Protein AF-A0A956KRI1-F1 (afdb_monomer_lite)

Sequence (111 aa):
AYEVDIERFPEASYGHALEHFLEFGPAERALELATANHALRPGVPAKISLAQARLGSNDVAGAKAVIDEALATAWRSADLFSVAADVYERSGDAAKAGELRQQAKAIDASL

Structure (mmCIF, N/CA/C/O backbone):
data_AF-A0A956KRI1-F1
#
_entry.id   AF-A0A956KRI1-F1
#
loop_
_atom_site.group_PDB
_atom_site.id
_atom_site.type_symbol
_atom_site.label_atom_id
_atom_site.label_alt_id
_atom_site.label_comp_id
_atom_site.label_asym_id
_atom_site.label_entity_id
_atom_site.label_seq_id
_atom_site.pdbx_PDB_ins_code
_atom_site.Cartn_x
_atom_site.Cartn_y
_atom_site.Cartn_z
_atom_site.occupancy
_atom_site.B_iso_or_equiv
_atom_site.auth_seq_id
_atom_site.auth_comp_id
_atom_site.auth_asym_id
_atom_site.auth_atom_id
_atom_site.pdbx_PDB_model_num
ATOM 1 N N . ALA A 1 1 ? 20.586 9.951 -13.751 1.00 53.59 1 ALA A N 1
ATOM 2 C CA . ALA A 1 1 ? 21.517 9.408 -12.738 1.00 53.59 1 ALA A CA 1
ATOM 3 C C . ALA A 1 1 ? 20.869 8.319 -11.875 1.00 53.59 1 ALA A C 1
ATOM 5 O O . ALA A 1 1 ? 21.558 7.364 -11.574 1.00 53.59 1 ALA A O 1
ATOM 6 N N . TYR A 1 2 ? 19.563 8.372 -11.572 1.00 45.75 2 TYR A N 1
ATOM 7 C CA . TYR A 1 2 ? 18.870 7.330 -10.788 1.00 45.75 2 TYR A CA 1
ATOM 8 C C . TYR A 1 2 ? 18.812 5.938 -11.439 1.00 45.75 2 TYR A C 1
ATOM 10 O O . TYR A 1 2 ? 18.979 4.937 -10.754 1.00 45.75 2 TYR A O 1
ATOM 18 N N . GLU A 1 3 ? 18.626 5.856 -12.759 1.00 50.72 3 GLU A N 1
ATOM 19 C CA . GLU A 1 3 ? 18.579 4.566 -13.473 1.00 50.72 3 GLU A CA 1
ATOM 20 C C . GLU A 1 3 ? 19.899 3.787 -13.373 1.00 50.72 3 GLU A C 1
ATOM 22 O O . GLU A 1 3 ? 19.889 2.566 -13.265 1.00 50.72 3 GLU A O 1
ATOM 27 N N . VAL A 1 4 ? 21.029 4.499 -13.309 1.00 48.62 4 VAL A N 1
ATOM 28 C CA . VAL A 1 4 ? 22.376 3.912 -13.216 1.00 48.62 4 VAL A CA 1
ATOM 29 C C . VAL A 1 4 ? 22.636 3.287 -11.835 1.00 48.62 4 VAL A C 1
ATOM 31 O O . VAL A 1 4 ? 23.423 2.348 -11.720 1.00 48.62 4 VAL A O 1
ATOM 34 N N . ASP A 1 5 ? 21.952 3.760 -10.789 1.00 46.69 5 ASP A N 1
ATOM 35 C CA . ASP A 1 5 ? 22.110 3.254 -9.418 1.00 46.69 5 ASP A CA 1
ATOM 36 C C . ASP A 1 5 ? 21.205 2.046 -9.111 1.00 46.69 5 ASP A C 1
ATOM 38 O O . ASP A 1 5 ? 21.521 1.244 -8.226 1.00 46.69 5 ASP A O 1
ATOM 42 N N . ILE A 1 6 ? 20.116 1.859 -9.869 1.00 52.41 6 ILE A N 1
ATOM 43 C CA . ILE A 1 6 ? 19.248 0.668 -9.793 1.00 52.41 6 ILE A CA 1
ATOM 44 C C . ILE A 1 6 ? 20.000 -0.582 -10.277 1.00 52.41 6 ILE A C 1
ATOM 46 O O . ILE A 1 6 ? 19.849 -1.656 -9.694 1.00 52.41 6 ILE A O 1
ATOM 50 N N . GLU A 1 7 ? 20.850 -0.441 -11.299 1.00 50.47 7 GLU A N 1
ATOM 51 C CA . GLU A 1 7 ? 21.636 -1.546 -11.867 1.00 50.47 7 GLU A CA 1
ATOM 52 C C . GLU A 1 7 ? 22.830 -1.962 -10.994 1.00 50.47 7 GLU A C 1
ATOM 54 O O . GLU A 1 7 ? 23.308 -3.091 -11.101 1.00 50.47 7 GLU A O 1
ATOM 59 N N . ARG A 1 8 ? 23.329 -1.070 -10.126 1.00 45.03 8 ARG A N 1
ATOM 60 C CA . ARG A 1 8 ? 24.537 -1.317 -9.321 1.00 45.03 8 ARG A CA 1
ATOM 61 C C . ARG A 1 8 ? 24.269 -1.856 -7.915 1.00 45.03 8 ARG A C 1
ATOM 63 O O . ARG A 1 8 ? 25.107 -2.608 -7.425 1.00 45.03 8 ARG A O 1
ATOM 70 N N . PHE A 1 9 ? 23.142 -1.507 -7.281 1.00 49.34 9 PHE A N 1
ATOM 71 C CA . PHE A 1 9 ? 22.807 -1.923 -5.904 1.00 49.34 9 PHE A CA 1
ATOM 72 C C . PHE A 1 9 ? 21.288 -2.123 -5.702 1.00 49.34 9 PHE A C 1
ATOM 74 O O . PHE A 1 9 ? 20.632 -1.337 -5.007 1.00 49.34 9 PHE A O 1
ATOM 81 N N . PRO A 1 10 ? 20.699 -3.169 -6.307 1.00 52.62 10 PRO A N 1
ATOM 82 C CA . PRO A 1 10 ? 19.248 -3.354 -6.376 1.00 52.62 10 PRO A CA 1
ATOM 83 C C . PRO A 1 10 ? 18.568 -3.504 -4.997 1.00 52.62 10 PRO A C 1
ATOM 85 O O . PRO A 1 10 ? 17.387 -3.234 -4.818 1.00 52.62 10 PRO A O 1
ATOM 88 N N . GLU A 1 11 ? 19.291 -3.888 -3.957 1.00 43.22 11 GLU A N 1
ATOM 89 C CA . GLU A 1 11 ? 18.709 -4.128 -2.640 1.00 43.22 11 GLU A CA 1
ATOM 90 C C . GLU A 1 11 ? 18.390 -2.859 -1.839 1.00 43.22 11 GLU A C 1
ATOM 92 O O . GLU A 1 11 ? 17.483 -2.892 -1.005 1.00 43.22 11 GLU A O 1
ATOM 97 N N . ALA A 1 12 ? 19.145 -1.778 -2.057 1.00 45.03 12 ALA A N 1
ATOM 98 C CA . ALA A 1 12 ? 19.007 -0.501 -1.348 1.00 45.03 12 ALA A CA 1
ATOM 99 C C . ALA A 1 12 ? 18.420 0.595 -2.252 1.00 45.03 12 ALA A C 1
ATOM 101 O O . ALA A 1 12 ? 17.633 1.423 -1.791 1.00 45.03 12 ALA A O 1
ATOM 102 N N . SER A 1 13 ? 18.734 0.560 -3.552 1.00 52.72 13 SER A N 1
ATOM 103 C CA . SER A 1 13 ? 18.257 1.551 -4.519 1.00 52.72 13 SER A CA 1
ATOM 104 C C . SER A 1 13 ? 16.758 1.434 -4.788 1.00 52.72 13 SER A C 1
ATOM 106 O O . SER A 1 13 ? 16.103 2.455 -4.973 1.00 52.72 13 SER A O 1
ATOM 108 N N . TYR A 1 14 ? 16.185 0.223 -4.766 1.00 56.81 14 TYR A N 1
ATOM 109 C CA . TYR A 1 14 ? 14.750 0.062 -5.020 1.00 56.81 14 TYR A CA 1
ATOM 110 C C . TYR A 1 14 ? 13.896 0.633 -3.890 1.00 56.81 14 TYR A C 1
ATOM 112 O O . TYR A 1 14 ? 12.859 1.194 -4.196 1.00 56.81 14 TYR A O 1
ATOM 120 N N . GLY A 1 15 ? 14.319 0.560 -2.622 1.00 55.81 15 GLY A N 1
ATOM 121 C CA . GLY A 1 15 ? 13.554 1.124 -1.501 1.00 55.81 15 GLY A CA 1
ATOM 122 C C . GLY A 1 15 ? 13.419 2.647 -1.594 1.00 55.81 15 GLY A C 1
ATOM 123 O O . GLY A 1 15 ? 12.307 3.162 -1.655 1.00 55.81 15 GLY A O 1
ATOM 124 N N . HIS A 1 16 ? 14.546 3.356 -1.698 1.00 63.41 16 HIS A N 1
ATOM 125 C CA . HIS A 1 16 ? 14.554 4.822 -1.761 1.00 63.41 16 HIS A CA 1
ATOM 126 C C . HIS A 1 16 ? 14.036 5.381 -3.092 1.00 63.41 16 HIS A C 1
ATOM 128 O O . HIS A 1 16 ? 1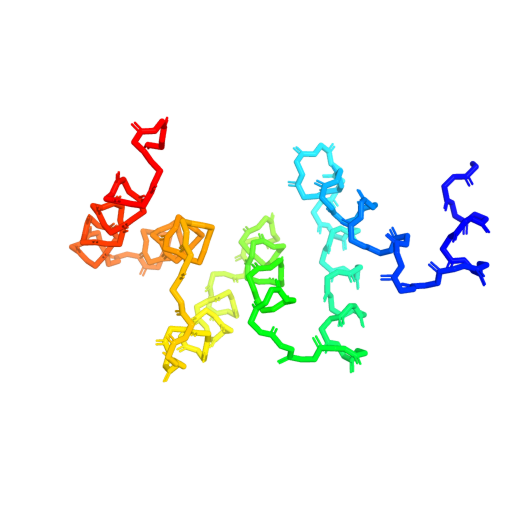3.347 6.399 -3.106 1.00 63.41 16 HIS A O 1
ATOM 134 N N . ALA A 1 17 ? 14.340 4.731 -4.223 1.00 67.56 17 ALA A N 1
ATOM 135 C CA . ALA A 1 17 ? 13.777 5.155 -5.501 1.00 67.56 17 ALA A CA 1
ATOM 136 C C . ALA A 1 17 ? 12.259 4.933 -5.526 1.00 67.56 17 ALA A C 1
ATOM 138 O O . ALA A 1 17 ? 11.526 5.819 -5.956 1.00 67.56 17 ALA A O 1
ATOM 139 N N . LEU A 1 18 ? 11.777 3.784 -5.039 1.00 79.31 18 LEU A N 1
ATOM 140 C CA . LEU A 1 18 ? 10.347 3.491 -4.994 1.00 79.31 18 LEU A CA 1
ATOM 141 C C . LEU A 1 18 ? 9.591 4.476 -4.105 1.00 79.31 18 LEU A C 1
ATOM 143 O O . LEU A 1 18 ? 8.550 4.956 -4.530 1.00 79.31 18 LEU A O 1
ATOM 147 N N . GLU A 1 19 ? 10.117 4.822 -2.931 1.00 81.88 19 GLU A N 1
ATOM 148 C CA . GLU A 1 19 ? 9.523 5.837 -2.052 1.00 81.88 19 GLU A CA 1
ATOM 149 C C . GLU A 1 19 ? 9.335 7.178 -2.782 1.00 81.88 19 GLU A C 1
ATOM 151 O O . GLU A 1 19 ? 8.228 7.711 -2.821 1.00 81.88 19 GLU A O 1
ATOM 156 N N . HIS A 1 20 ? 10.365 7.655 -3.492 1.00 83.50 20 HIS A N 1
ATOM 157 C CA . HIS A 1 20 ? 10.253 8.867 -4.306 1.00 83.50 20 HIS A CA 1
ATOM 158 C C . HIS A 1 20 ? 9.181 8.751 -5.401 1.00 83.50 20 HIS A C 1
ATOM 160 O O . HIS A 1 20 ? 8.402 9.682 -5.605 1.00 83.50 20 HIS A O 1
ATOM 166 N N . PHE A 1 21 ? 9.128 7.626 -6.124 1.00 86.44 21 PHE A N 1
ATOM 167 C CA . PHE A 1 21 ? 8.135 7.442 -7.186 1.00 86.44 21 PHE A CA 1
ATOM 168 C C . PHE A 1 21 ? 6.709 7.282 -6.648 1.00 86.44 21 PHE A C 1
ATOM 170 O O . PHE A 1 21 ? 5.776 7.718 -7.316 1.00 86.44 21 PHE A O 1
ATOM 177 N N . LEU A 1 22 ? 6.539 6.693 -5.464 1.00 88.56 22 LEU A N 1
ATOM 178 C CA . LEU A 1 22 ? 5.248 6.594 -4.784 1.00 88.56 22 LEU A CA 1
ATOM 179 C C . LEU A 1 22 ? 4.710 7.969 -4.375 1.00 88.56 22 LEU A C 1
ATOM 181 O O . LEU A 1 22 ? 3.501 8.175 -4.430 1.00 88.56 22 LEU A O 1
ATOM 185 N N . GLU A 1 23 ? 5.589 8.893 -3.983 1.00 88.31 23 GLU A N 1
ATOM 186 C CA . GLU A 1 23 ? 5.188 10.219 -3.506 1.00 88.31 23 GLU A CA 1
ATOM 187 C C . GLU A 1 23 ? 5.079 11.261 -4.632 1.00 88.31 23 GLU A C 1
ATOM 189 O O . GLU A 1 23 ? 4.126 12.039 -4.676 1.00 88.31 23 GLU A O 1
ATOM 194 N N . PHE A 1 24 ? 6.030 11.273 -5.570 1.00 87.69 24 PHE A N 1
ATOM 195 C CA . PHE A 1 24 ? 6.179 12.358 -6.552 1.00 87.69 24 PHE A CA 1
ATOM 196 C C . PHE A 1 24 ? 6.193 11.897 -8.009 1.00 87.69 24 PHE A C 1
ATOM 198 O O . PHE A 1 24 ? 6.150 12.721 -8.926 1.00 87.69 24 PHE A O 1
ATOM 205 N N . GLY A 1 25 ? 6.326 10.594 -8.241 1.00 88.56 25 GLY A N 1
ATOM 206 C CA . GLY A 1 25 ? 6.580 10.047 -9.563 1.00 88.56 25 GLY A CA 1
ATOM 207 C C . GLY A 1 25 ? 5.327 9.639 -10.340 1.00 88.56 25 GLY A C 1
ATOM 208 O O . GLY A 1 25 ? 4.213 9.643 -9.817 1.00 88.56 25 GLY A O 1
ATOM 209 N N . PRO A 1 26 ? 5.493 9.237 -11.614 1.00 93.25 26 PRO A N 1
ATOM 210 C CA . PRO A 1 26 ? 4.410 8.638 -12.384 1.00 93.25 26 PRO A CA 1
ATOM 211 C C . PRO A 1 26 ? 3.947 7.318 -11.754 1.00 93.25 26 PRO A C 1
ATOM 213 O O . PRO A 1 26 ? 4.770 6.440 -11.479 1.00 93.25 26 PRO A O 1
ATOM 216 N N . ALA A 1 27 ? 2.630 7.143 -11.610 1.00 92.44 27 ALA A N 1
ATOM 217 C CA . ALA A 1 27 ? 2.031 5.948 -11.008 1.00 92.44 27 ALA A CA 1
ATOM 218 C C . ALA A 1 27 ? 2.469 4.643 -11.697 1.00 92.44 27 ALA A C 1
ATOM 220 O O . ALA A 1 27 ? 2.784 3.663 -11.024 1.00 92.44 27 ALA A O 1
ATOM 221 N N . GLU A 1 28 ? 2.569 4.649 -13.030 1.00 93.00 28 GLU A N 1
ATOM 222 C CA . GLU A 1 28 ? 3.024 3.492 -13.812 1.00 93.00 28 GLU A CA 1
ATOM 223 C C . GLU A 1 28 ? 4.448 3.066 -13.430 1.00 93.00 28 GLU A C 1
ATOM 225 O O . GLU A 1 28 ? 4.718 1.879 -13.241 1.00 93.00 28 GLU A O 1
ATOM 230 N N . ARG A 1 29 ? 5.351 4.038 -13.237 1.00 91.12 29 ARG A N 1
ATOM 231 C CA . ARG A 1 29 ? 6.739 3.760 -12.854 1.00 91.12 29 ARG A CA 1
ATOM 232 C C . ARG A 1 29 ? 6.835 3.262 -11.415 1.00 91.12 29 ARG A C 1
ATOM 234 O O . ARG A 1 29 ? 7.602 2.341 -11.143 1.00 91.12 29 ARG A O 1
ATOM 241 N N . ALA A 1 30 ? 6.039 3.828 -10.507 1.00 93.81 30 ALA A N 1
ATOM 242 C CA . ALA A 1 30 ? 5.940 3.336 -9.136 1.00 93.81 30 ALA A CA 1
ATOM 243 C C . ALA A 1 30 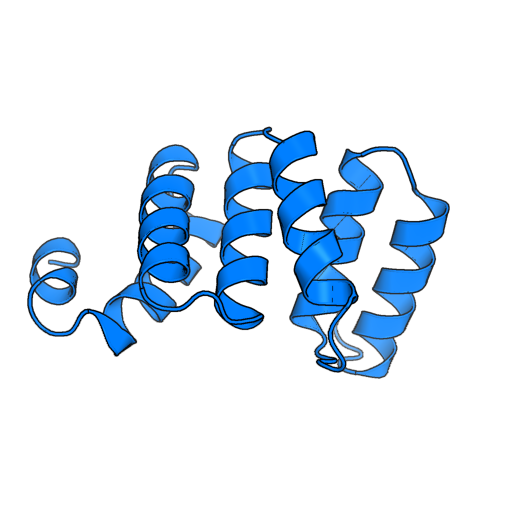? 5.447 1.879 -9.100 1.00 93.81 30 ALA A C 1
ATOM 245 O O . ALA A 1 30 ? 6.015 1.054 -8.385 1.00 93.81 30 ALA A O 1
ATOM 246 N N . LEU A 1 31 ? 4.441 1.536 -9.913 1.00 95.88 31 LEU A N 1
ATOM 247 C CA . LEU A 1 31 ? 3.902 0.178 -9.994 1.00 95.88 31 LEU A CA 1
ATOM 248 C C . LEU A 1 31 ? 4.917 -0.824 -10.545 1.00 95.88 31 LEU A C 1
ATOM 250 O O . LEU A 1 31 ? 5.048 -1.919 -9.992 1.00 95.88 31 LEU A O 1
ATOM 254 N N . GLU A 1 32 ? 5.654 -0.460 -11.593 1.00 94.00 32 GLU A N 1
ATOM 255 C CA . GLU A 1 32 ? 6.716 -1.300 -12.152 1.00 94.00 32 GLU A CA 1
ATOM 256 C C . GLU A 1 32 ? 7.791 -1.611 -11.097 1.00 94.00 32 GLU A C 1
ATOM 258 O O . GLU A 1 32 ? 8.098 -2.779 -10.838 1.00 94.00 32 GLU A O 1
ATOM 263 N N . LEU A 1 33 ? 8.305 -0.575 -10.426 1.00 90.94 33 LEU A N 1
ATOM 264 C CA . LEU A 1 33 ? 9.339 -0.714 -9.400 1.00 90.94 33 LEU A CA 1
ATOM 265 C C . LEU A 1 33 ? 8.843 -1.498 -8.180 1.00 90.94 33 LEU A C 1
ATOM 267 O O . LEU A 1 33 ? 9.562 -2.361 -7.672 1.00 90.94 33 LEU A O 1
ATOM 271 N N . ALA A 1 34 ? 7.612 -1.251 -7.725 1.00 94.69 34 ALA A N 1
ATOM 272 C CA . ALA A 1 34 ? 7.028 -1.975 -6.599 1.00 94.69 34 ALA A CA 1
ATOM 273 C C . ALA A 1 34 ? 6.804 -3.456 -6.921 1.00 94.69 34 ALA A C 1
ATOM 275 O O . ALA A 1 34 ? 7.041 -4.319 -6.074 1.00 94.69 34 ALA A O 1
ATOM 276 N N . THR A 1 35 ? 6.393 -3.759 -8.155 1.00 95.44 35 THR A N 1
ATOM 277 C CA . THR A 1 35 ? 6.215 -5.135 -8.631 1.00 95.44 35 THR A CA 1
ATOM 278 C C . THR A 1 35 ? 7.551 -5.873 -8.663 1.00 95.44 35 THR A C 1
ATOM 280 O O . THR A 1 35 ? 7.645 -6.983 -8.134 1.00 95.44 35 THR A O 1
ATOM 283 N N . ALA A 1 36 ? 8.600 -5.247 -9.207 1.00 92.56 36 ALA A N 1
ATOM 284 C CA . ALA A 1 36 ? 9.948 -5.810 -9.210 1.00 92.56 36 ALA A CA 1
ATOM 285 C C . ALA A 1 36 ? 10.479 -6.031 -7.781 1.00 92.56 36 ALA A C 1
ATOM 287 O O . ALA A 1 36 ? 10.969 -7.116 -7.463 1.00 92.56 36 ALA A O 1
ATOM 288 N N . ASN A 1 37 ? 10.310 -5.047 -6.890 1.00 90.31 37 AS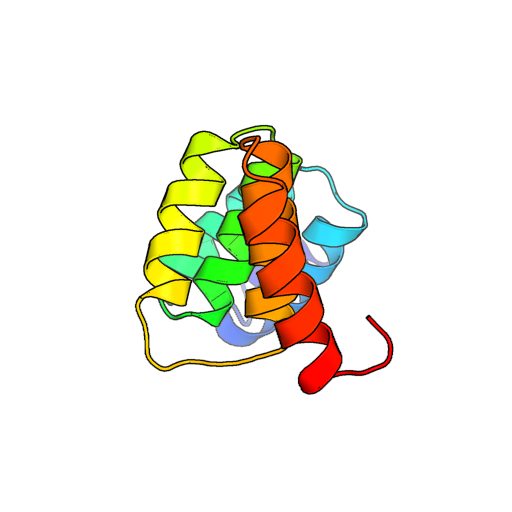N A N 1
ATOM 289 C CA . ASN A 1 37 ? 10.726 -5.151 -5.490 1.00 90.31 37 ASN A CA 1
ATOM 290 C C . ASN A 1 37 ? 10.013 -6.303 -4.759 1.00 90.31 37 ASN A C 1
ATOM 292 O O . ASN A 1 37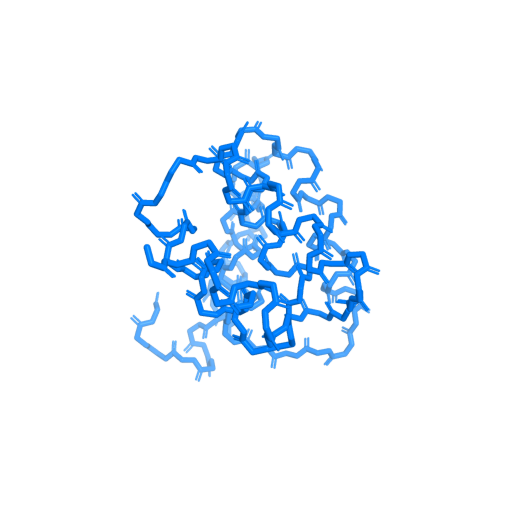 ? 10.664 -7.116 -4.104 1.00 90.31 37 ASN A O 1
ATOM 296 N N . HIS A 1 38 ? 8.691 -6.429 -4.912 1.00 94.81 38 HIS A N 1
ATOM 297 C CA . HIS A 1 38 ? 7.932 -7.531 -4.319 1.00 94.81 38 HIS A CA 1
ATOM 298 C C . HIS A 1 38 ? 8.361 -8.895 -4.874 1.00 94.81 38 HIS A C 1
ATOM 300 O O . HIS A 1 38 ? 8.470 -9.855 -4.113 1.00 94.81 38 HIS A O 1
ATOM 306 N N . ALA A 1 39 ? 8.611 -9.005 -6.182 1.00 93.75 39 ALA A N 1
ATOM 307 C CA . ALA A 1 39 ? 9.064 -10.254 -6.794 1.00 93.75 39 ALA A CA 1
ATOM 308 C C . ALA A 1 39 ? 10.420 -10.716 -6.233 1.00 93.75 39 ALA A C 1
ATOM 310 O O . ALA A 1 39 ? 10.614 -11.906 -5.997 1.00 93.75 39 ALA A O 1
ATOM 311 N N . LEU A 1 40 ? 11.333 -9.776 -5.971 1.00 90.69 40 LEU A N 1
ATOM 312 C CA . LEU A 1 40 ? 12.628 -10.062 -5.351 1.00 90.69 40 LEU A CA 1
ATOM 313 C C . LEU A 1 40 ? 12.502 -10.362 -3.850 1.00 90.69 40 LEU A C 1
ATOM 315 O O . LEU A 1 40 ? 13.251 -11.179 -3.313 1.00 90.69 40 LEU A O 1
ATOM 319 N N . ARG A 1 41 ? 11.588 -9.674 -3.153 1.00 88.75 41 ARG A N 1
ATOM 320 C CA . ARG A 1 41 ? 11.448 -9.701 -1.691 1.00 88.75 41 ARG A CA 1
ATOM 321 C C . ARG A 1 41 ? 9.973 -9.638 -1.285 1.00 88.75 41 ARG A C 1
ATOM 323 O O . ARG A 1 41 ? 9.495 -8.570 -0.915 1.00 88.75 41 ARG A O 1
ATOM 330 N N . PRO A 1 42 ? 9.245 -10.764 -1.252 1.00 92.69 42 PRO A N 1
ATOM 331 C CA . PRO A 1 42 ? 7.793 -10.777 -1.026 1.00 92.69 42 PRO A CA 1
ATOM 332 C C . PRO A 1 42 ? 7.381 -10.575 0.450 1.00 92.69 42 PRO A C 1
ATOM 334 O O . PRO A 1 42 ? 6.361 -11.094 0.906 1.00 92.69 42 PRO A O 1
ATOM 337 N N . GLY A 1 43 ? 8.187 -9.857 1.237 1.00 94.19 43 GLY A N 1
ATOM 338 C CA . GLY A 1 43 ? 7.908 -9.545 2.638 1.00 94.19 43 GLY A CA 1
ATOM 339 C C . GLY A 1 43 ? 6.880 -8.422 2.807 1.00 94.19 43 GLY A C 1
ATOM 340 O O . GLY A 1 43 ? 6.552 -7.708 1.861 1.00 94.19 43 GLY A O 1
ATOM 341 N N . VAL A 1 44 ? 6.404 -8.232 4.043 1.00 96.12 44 VAL A N 1
ATOM 342 C CA . VAL A 1 44 ? 5.387 -7.216 4.375 1.00 96.12 44 VAL A CA 1
ATOM 343 C C . VAL A 1 44 ? 5.754 -5.806 3.885 1.00 96.12 44 VAL A C 1
ATOM 345 O O . VAL A 1 44 ? 4.899 -5.200 3.247 1.00 96.12 44 VAL A O 1
ATOM 348 N N . PRO A 1 45 ? 6.990 -5.292 4.057 1.00 94.44 45 PRO A N 1
ATOM 349 C CA . PRO A 1 45 ? 7.346 -3.970 3.534 1.00 94.44 45 PRO A CA 1
ATOM 350 C C . PRO A 1 45 ? 7.135 -3.823 2.019 1.00 94.44 45 PRO A C 1
ATOM 352 O O . PRO A 1 45 ? 6.561 -2.838 1.568 1.00 94.44 45 PRO A O 1
ATOM 355 N N . ALA A 1 46 ? 7.508 -4.831 1.224 1.00 94.69 46 ALA A N 1
ATOM 356 C CA . ALA A 1 46 ? 7.306 -4.781 -0.223 1.00 94.69 46 ALA A CA 1
ATOM 357 C C . ALA A 1 46 ? 5.824 -4.885 -0.613 1.00 94.69 46 ALA A C 1
ATOM 359 O O . ALA A 1 46 ? 5.401 -4.271 -1.589 1.00 94.69 46 ALA A O 1
ATOM 360 N N . LYS A 1 47 ? 5.022 -5.629 0.162 1.00 97.88 47 LYS A N 1
ATOM 361 C CA . LYS A 1 47 ? 3.562 -5.682 -0.007 1.00 97.88 47 LYS A CA 1
ATOM 362 C C . LYS A 1 47 ? 2.903 -4.333 0.266 1.00 97.88 47 LYS A C 1
ATOM 364 O O . LYS A 1 47 ? 2.019 -3.948 -0.492 1.00 97.88 47 LYS A O 1
ATOM 369 N N . ILE A 1 48 ? 3.357 -3.600 1.287 1.00 97.38 48 ILE A N 1
ATOM 370 C CA . ILE A 1 48 ? 2.874 -2.241 1.578 1.00 97.38 48 ILE A CA 1
ATOM 371 C C . ILE A 1 48 ? 3.122 -1.333 0.367 1.00 97.38 48 ILE A C 1
ATOM 373 O O . ILE A 1 48 ? 2.174 -0.763 -0.173 1.00 97.38 48 ILE A O 1
ATOM 377 N N . SER A 1 49 ? 4.363 -1.269 -0.127 1.00 96.25 49 SER A N 1
ATOM 378 C CA . SER A 1 49 ? 4.701 -0.432 -1.286 1.00 96.25 49 SER A CA 1
ATOM 379 C C . SER A 1 49 ? 3.959 -0.852 -2.561 1.00 96.25 49 SER A C 1
ATOM 381 O O . SER A 1 49 ? 3.522 0.003 -3.329 1.00 96.25 49 SER A O 1
ATOM 383 N N . LEU A 1 50 ? 3.767 -2.158 -2.792 1.00 98.06 50 LEU A N 1
ATOM 384 C CA . LEU A 1 50 ? 2.996 -2.656 -3.936 1.00 98.06 50 LEU A CA 1
ATOM 385 C C . LEU A 1 50 ? 1.515 -2.275 -3.846 1.00 98.06 50 LEU A C 1
ATOM 387 O O . LEU A 1 50 ? 0.934 -1.866 -4.851 1.00 98.06 50 LEU A O 1
ATOM 391 N N . ALA A 1 51 ? 0.903 -2.372 -2.666 1.00 98.38 51 ALA A N 1
ATOM 392 C CA . ALA A 1 51 ? -0.477 -1.941 -2.468 1.00 98.38 51 ALA A CA 1
ATOM 393 C C . ALA A 1 51 ? -0.635 -0.435 -2.733 1.00 98.38 51 ALA A C 1
ATOM 395 O O . ALA A 1 51 ? -1.548 -0.031 -3.455 1.00 98.38 51 ALA A O 1
ATOM 396 N N . GLN A 1 52 ? 0.292 0.385 -2.232 1.00 97.69 52 GLN A N 1
ATOM 397 C CA . GLN A 1 52 ? 0.295 1.829 -2.467 1.00 97.69 52 GLN A CA 1
ATOM 398 C C . GLN A 1 52 ? 0.448 2.173 -3.960 1.00 97.69 52 GLN A C 1
ATOM 400 O O . GLN A 1 52 ? -0.318 2.977 -4.490 1.00 97.69 52 GLN A O 1
ATOM 405 N N . ALA A 1 53 ? 1.364 1.512 -4.675 1.00 97.81 53 ALA A N 1
ATOM 406 C CA . ALA A 1 53 ? 1.549 1.735 -6.110 1.00 97.81 53 ALA A CA 1
ATOM 407 C C . ALA A 1 53 ? 0.316 1.332 -6.942 1.00 97.81 53 ALA A C 1
ATOM 409 O O . ALA A 1 53 ? -0.061 2.022 -7.895 1.00 97.81 53 ALA A O 1
ATOM 410 N N . ARG A 1 54 ? -0.347 0.228 -6.565 1.00 98.31 54 ARG A N 1
ATOM 411 C CA . ARG A 1 54 ? -1.603 -0.214 -7.192 1.00 98.31 54 ARG A CA 1
ATOM 412 C C . ARG A 1 54 ? -2.737 0.782 -6.962 1.00 98.31 54 ARG A C 1
ATOM 414 O O . ARG A 1 54 ? -3.454 1.088 -7.913 1.00 98.31 54 ARG A O 1
ATOM 421 N N . LEU A 1 55 ? -2.853 1.361 -5.762 1.00 96.81 55 LEU A N 1
ATOM 422 C CA . LEU A 1 55 ? -3.796 2.458 -5.510 1.00 96.81 55 LEU A CA 1
ATOM 423 C C . LEU A 1 55 ? -3.514 3.681 -6.384 1.00 96.81 55 LEU A C 1
ATOM 425 O O . LEU A 1 55 ? -4.450 4.222 -6.974 1.00 96.81 55 LEU A O 1
ATOM 429 N N . GLY A 1 56 ? -2.246 4.088 -6.504 1.00 94.88 56 GLY A N 1
ATOM 430 C CA . GLY A 1 56 ? -1.837 5.190 -7.383 1.00 94.88 56 GLY A CA 1
ATOM 431 C C . GLY A 1 56 ? -2.202 4.949 -8.852 1.00 94.88 56 GLY A C 1
ATOM 432 O O . GLY A 1 56 ? -2.531 5.887 -9.572 1.00 94.88 56 GLY A O 1
ATOM 433 N N . SER A 1 57 ? -2.233 3.682 -9.275 1.00 96.25 57 SER A N 1
ATOM 434 C CA . SER A 1 57 ? -2.658 3.246 -10.615 1.00 96.25 57 SER A CA 1
ATOM 435 C C . SER A 1 57 ? -4.164 2.949 -10.724 1.00 96.25 57 SER A C 1
ATOM 437 O O . SER A 1 57 ? -4.622 2.420 -11.734 1.00 96.25 57 SER A O 1
ATOM 439 N N . ASN A 1 58 ? -4.947 3.271 -9.688 1.00 96.75 58 ASN A N 1
ATOM 440 C CA . ASN A 1 58 ? -6.387 3.014 -9.574 1.00 96.75 58 ASN A CA 1
ATOM 441 C C . ASN A 1 58 ? -6.797 1.520 -9.630 1.00 96.75 58 ASN A C 1
ATOM 443 O O . ASN A 1 58 ? -7.978 1.206 -9.790 1.00 96.75 58 ASN A O 1
ATOM 447 N N . ASP A 1 59 ? -5.856 0.594 -9.425 1.00 98.38 59 ASP A N 1
ATOM 448 C CA . ASP A 1 59 ? -6.112 -0.839 -9.234 1.00 98.38 59 ASP A CA 1
ATOM 449 C C . ASP A 1 59 ? -6.457 -1.125 -7.762 1.00 98.38 59 ASP A C 1
ATOM 451 O O . ASP A 1 59 ? -5.682 -1.698 -6.991 1.00 98.38 59 ASP A O 1
ATOM 455 N N . VAL A 1 60 ? -7.645 -0.681 -7.346 1.00 98.44 60 VAL A N 1
ATOM 456 C CA . VAL A 1 60 ? -8.112 -0.820 -5.956 1.00 98.44 60 VAL A CA 1
ATOM 457 C C . VAL A 1 60 ? -8.252 -2.290 -5.553 1.00 98.44 60 VAL A C 1
ATOM 459 O O . VAL A 1 60 ? -7.880 -2.668 -4.443 1.00 98.44 60 VAL A O 1
ATOM 462 N N . ALA A 1 61 ? -8.757 -3.136 -6.454 1.00 98.50 61 ALA A N 1
ATOM 463 C CA . ALA A 1 61 ? -8.946 -4.557 -6.180 1.00 98.50 61 ALA A CA 1
ATOM 464 C C . ALA A 1 61 ? -7.602 -5.268 -5.963 1.00 98.50 61 ALA A C 1
ATOM 466 O O . ALA A 1 61 ? -7.444 -6.017 -4.995 1.00 98.50 61 ALA A O 1
ATOM 467 N N . GLY A 1 62 ? -6.613 -4.998 -6.819 1.00 98.44 62 GLY A N 1
ATOM 468 C CA . GLY A 1 62 ? -5.278 -5.551 -6.668 1.00 98.44 62 GLY A CA 1
ATOM 469 C C . GLY A 1 62 ? -4.540 -5.002 -5.450 1.00 98.44 62 GLY A C 1
ATOM 470 O O . GLY A 1 62 ? -3.806 -5.760 -4.812 1.00 98.44 62 GLY A O 1
ATOM 471 N N . ALA A 1 63 ? -4.723 -3.725 -5.102 1.00 98.69 63 ALA A N 1
ATOM 472 C CA . ALA A 1 63 ? -4.169 -3.160 -3.873 1.00 98.69 63 ALA A CA 1
ATOM 473 C C . ALA A 1 63 ? -4.737 -3.867 -2.634 1.00 98.69 63 ALA A C 1
ATOM 475 O O . ALA A 1 63 ? -3.986 -4.250 -1.734 1.00 98.69 63 ALA A O 1
ATOM 476 N N . LYS A 1 64 ? -6.053 -4.115 -2.635 1.00 98.69 64 LYS A N 1
ATOM 477 C CA . LYS A 1 64 ? -6.739 -4.826 -1.557 1.00 98.69 64 LYS A CA 1
ATOM 478 C C . LYS A 1 64 ? -6.223 -6.248 -1.370 1.00 98.69 64 LYS A C 1
ATOM 480 O O . LYS A 1 64 ? -5.901 -6.628 -0.251 1.00 98.69 64 LYS A O 1
ATOM 485 N N . ALA A 1 65 ? -6.085 -7.011 -2.449 1.00 98.62 65 ALA A N 1
ATOM 486 C CA . ALA A 1 65 ? -5.580 -8.379 -2.356 1.00 98.62 65 ALA A CA 1
ATOM 487 C C . ALA A 1 65 ? -4.203 -8.442 -1.665 1.00 98.62 65 ALA A C 1
ATOM 489 O O . ALA A 1 65 ? -3.998 -9.235 -0.750 1.00 98.62 65 ALA A O 1
ATOM 490 N N . VAL A 1 66 ? -3.281 -7.555 -2.051 1.00 98.44 66 VAL A N 1
ATOM 491 C CA . VAL A 1 66 ? -1.915 -7.535 -1.504 1.00 98.44 66 VAL A CA 1
ATOM 492 C C . VAL A 1 66 ? -1.890 -7.071 -0.046 1.00 98.44 66 VAL A C 1
ATOM 494 O O . VAL A 1 66 ? -1.152 -7.635 0.766 1.00 98.44 66 VAL A O 1
ATOM 497 N N . ILE A 1 67 ? -2.686 -6.057 0.313 1.00 98.44 67 ILE A N 1
ATOM 498 C CA . ILE A 1 67 ? -2.696 -5.551 1.689 1.00 98.44 67 ILE A CA 1
ATOM 499 C C . ILE A 1 67 ? -3.377 -6.524 2.656 1.00 98.44 67 ILE A C 1
ATOM 501 O O . ILE A 1 67 ? -2.930 -6.653 3.795 1.00 98.44 67 ILE A O 1
ATOM 505 N N . ASP A 1 68 ? -4.389 -7.266 2.198 1.00 98.69 68 ASP A N 1
ATOM 506 C CA . ASP A 1 68 ? -5.031 -8.320 2.986 1.00 98.69 68 ASP A CA 1
ATOM 507 C C . ASP A 1 68 ? -4.006 -9.404 3.372 1.00 98.69 68 ASP A C 1
ATOM 509 O O . ASP A 1 68 ? -3.955 -9.835 4.526 1.00 98.69 68 ASP A O 1
ATOM 513 N N . GLU A 1 69 ? -3.120 -9.793 2.446 1.00 98.50 69 GLU A N 1
ATOM 514 C CA . GLU A 1 69 ? -2.027 -10.726 2.742 1.00 98.50 69 GLU A CA 1
ATOM 515 C C . GLU A 1 69 ? -1.037 -10.173 3.774 1.00 98.50 69 GLU A C 1
ATOM 517 O O . GLU A 1 69 ? -0.514 -10.927 4.597 1.00 98.50 69 GLU A O 1
ATOM 522 N N . ALA A 1 70 ? -0.745 -8.871 3.730 1.00 98.12 70 ALA A N 1
ATOM 523 C CA . ALA A 1 70 ? 0.142 -8.230 4.694 1.00 98.12 70 ALA A CA 1
ATOM 524 C C . ALA A 1 70 ? -0.491 -8.175 6.098 1.00 98.12 70 ALA A C 1
ATOM 526 O O . ALA A 1 70 ? 0.169 -8.517 7.085 1.00 98.12 70 ALA A O 1
ATOM 527 N N . LEU A 1 71 ? -1.781 -7.828 6.185 1.00 98.50 71 LEU A N 1
ATOM 528 C CA . LEU A 1 71 ? -2.550 -7.786 7.435 1.00 98.50 71 LEU A CA 1
ATOM 529 C C . LEU A 1 71 ? -2.725 -9.166 8.081 1.00 98.50 71 LEU A C 1
ATOM 531 O O . LEU A 1 71 ? -2.760 -9.263 9.309 1.00 98.50 71 LEU A O 1
ATOM 535 N N . ALA A 1 72 ? -2.797 -10.229 7.275 1.00 98.38 72 ALA A N 1
ATOM 536 C CA . ALA A 1 72 ? -2.902 -11.608 7.755 1.00 98.38 72 ALA A CA 1
ATOM 537 C C . ALA A 1 72 ? -1.644 -12.103 8.500 1.00 98.38 72 ALA A C 1
ATOM 539 O O . ALA A 1 72 ? -1.687 -13.130 9.178 1.00 98.38 72 ALA A O 1
ATOM 540 N N . THR A 1 73 ? -0.520 -11.389 8.398 1.00 97.88 73 THR A N 1
ATOM 541 C CA . THR A 1 73 ? 0.701 -11.697 9.154 1.00 97.88 73 THR A CA 1
ATOM 542 C C . THR A 1 73 ? 0.631 -11.175 10.597 1.00 97.88 73 THR A C 1
ATOM 544 O O . THR A 1 73 ? -0.273 -10.431 10.981 1.00 97.88 73 THR A O 1
ATOM 547 N N . ALA A 1 74 ? 1.632 -11.520 11.411 1.00 97.38 74 ALA A N 1
ATOM 548 C CA . ALA A 1 74 ? 1.822 -10.938 12.742 1.00 97.38 74 ALA A CA 1
ATOM 549 C C . ALA A 1 74 ? 2.532 -9.566 12.722 1.00 97.38 74 ALA A C 1
ATOM 551 O O . ALA A 1 74 ? 2.718 -8.971 13.780 1.00 97.38 74 ALA A O 1
ATOM 552 N N . TRP A 1 75 ? 2.946 -9.058 11.553 1.00 94.38 75 TRP A N 1
ATOM 553 C CA . TRP A 1 75 ? 3.654 -7.781 11.435 1.00 94.38 75 TRP A CA 1
ATOM 554 C C . TRP A 1 75 ? 2.738 -6.602 11.769 1.00 94.38 75 TRP A C 1
ATOM 556 O O . TRP A 1 75 ? 1.601 -6.539 11.304 1.00 94.38 75 TRP A O 1
ATOM 566 N N . ARG A 1 76 ? 3.227 -5.647 12.560 1.00 96.81 76 ARG A N 1
ATOM 567 C CA . ARG A 1 76 ? 2.475 -4.460 12.984 1.00 96.81 76 ARG A CA 1
ATOM 568 C C . ARG A 1 76 ? 3.385 -3.242 12.853 1.00 96.81 76 ARG A C 1
ATOM 570 O O . ARG A 1 76 ? 4.409 -3.173 13.523 1.00 96.81 76 ARG A O 1
ATOM 577 N N . SER A 1 77 ? 3.026 -2.311 11.978 1.00 95.75 77 SER A N 1
ATOM 578 C CA . SER A 1 77 ? 3.715 -1.030 11.797 1.00 95.75 77 SER A CA 1
ATOM 579 C C . SER A 1 77 ? 2.701 0.052 11.446 1.00 95.75 77 SER A C 1
ATOM 581 O O . SER A 1 77 ? 1.618 -0.259 10.944 1.00 95.75 77 SER A O 1
ATOM 583 N N . ALA A 1 78 ? 3.054 1.312 11.704 1.00 93.94 78 ALA A N 1
ATOM 584 C CA . ALA A 1 78 ? 2.217 2.451 11.347 1.00 93.94 78 ALA A CA 1
ATOM 585 C C . ALA A 1 78 ? 1.917 2.464 9.836 1.00 93.94 78 ALA A C 1
ATOM 587 O O . ALA A 1 78 ? 0.752 2.526 9.455 1.00 93.94 78 ALA A O 1
ATOM 588 N N . ASP A 1 79 ? 2.933 2.249 8.992 1.00 93.88 79 ASP A N 1
ATOM 589 C CA . ASP A 1 79 ? 2.789 2.223 7.527 1.00 93.88 79 ASP A CA 1
ATOM 590 C C . ASP A 1 79 ? 1.836 1.137 7.024 1.00 93.88 79 ASP A C 1
ATOM 592 O O . ASP A 1 79 ? 1.025 1.390 6.134 1.00 93.88 79 ASP A O 1
ATOM 596 N N . LEU A 1 80 ? 1.889 -0.071 7.609 1.00 97.50 80 LEU A N 1
ATOM 597 C CA . LEU A 1 80 ? 0.979 -1.156 7.234 1.00 97.50 80 LEU A CA 1
ATOM 598 C C . LEU A 1 80 ? -0.468 -0.728 7.461 1.00 97.50 80 LEU A C 1
ATOM 600 O O . LEU A 1 80 ? -1.318 -0.919 6.596 1.00 97.50 80 LEU A O 1
ATOM 604 N N . PHE A 1 81 ? -0.744 -0.159 8.630 1.00 98.25 81 PHE A N 1
ATOM 605 C CA . PHE A 1 81 ? -2.088 0.256 8.991 1.00 98.25 81 PHE A CA 1
ATOM 606 C C . PHE A 1 81 ? -2.545 1.508 8.247 1.00 98.25 81 PHE A C 1
ATOM 608 O O . PHE A 1 81 ? -3.709 1.575 7.861 1.00 98.25 81 PHE A O 1
ATOM 615 N N . SER A 1 82 ? -1.640 2.450 7.989 1.00 97.94 82 SER A N 1
ATOM 616 C CA . SER A 1 82 ? -1.919 3.659 7.215 1.00 97.94 82 SER A CA 1
ATOM 617 C C . SER A 1 82 ? -2.304 3.312 5.773 1.00 97.94 82 SER A C 1
ATOM 619 O O . SER A 1 82 ? -3.424 3.589 5.346 1.00 97.94 82 SER A O 1
ATOM 621 N N . VAL A 1 83 ? -1.452 2.562 5.061 1.00 97.94 83 VAL A N 1
ATOM 622 C CA . VAL A 1 83 ? -1.736 2.142 3.678 1.00 97.94 83 VAL A CA 1
ATOM 623 C C . VAL A 1 83 ? -2.963 1.236 3.616 1.00 97.94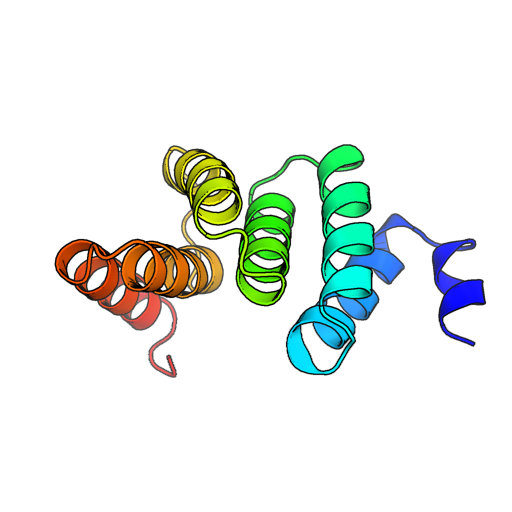 83 VAL A C 1
ATOM 625 O O . VAL A 1 83 ? -3.791 1.380 2.719 1.00 97.94 83 VAL A O 1
ATOM 628 N N . ALA A 1 84 ? -3.138 0.323 4.576 1.00 98.56 84 ALA A N 1
ATOM 629 C CA . ALA A 1 84 ? -4.347 -0.489 4.632 1.00 98.56 84 ALA A CA 1
ATOM 630 C C . ALA A 1 84 ? -5.609 0.357 4.801 1.00 98.56 84 ALA A C 1
ATOM 632 O O . ALA A 1 84 ? -6.608 0.071 4.145 1.00 98.56 84 ALA A O 1
ATOM 633 N N . ALA A 1 85 ? -5.585 1.401 5.629 1.00 98.62 85 ALA A N 1
ATOM 634 C CA . ALA A 1 85 ? -6.737 2.275 5.765 1.00 98.62 85 ALA A CA 1
ATOM 635 C C . ALA A 1 85 ? -7.128 2.922 4.433 1.00 98.62 85 ALA A C 1
ATOM 637 O O . ALA A 1 85 ? -8.305 2.897 4.073 1.00 98.62 85 ALA A O 1
ATOM 638 N N . ASP A 1 86 ? -6.151 3.426 3.682 1.00 98.31 86 ASP A N 1
ATOM 639 C CA . ASP A 1 86 ? -6.398 4.048 2.381 1.00 98.31 86 ASP A CA 1
ATOM 640 C C . ASP A 1 86 ? -6.935 3.037 1.365 1.00 98.31 86 ASP A C 1
ATOM 642 O O . ASP A 1 86 ? -7.879 3.326 0.628 1.00 98.31 86 ASP A O 1
ATOM 646 N N . VAL A 1 87 ? -6.405 1.810 1.362 1.00 98.69 87 VAL A N 1
ATOM 647 C CA . VAL A 1 87 ? -6.914 0.734 0.502 1.00 98.69 87 VAL A CA 1
ATOM 648 C C . VAL A 1 87 ? -8.365 0.397 0.836 1.00 98.69 87 VAL A C 1
ATOM 650 O O . VAL A 1 87 ? -9.205 0.325 -0.065 1.00 98.69 87 VAL A O 1
ATOM 653 N N . TYR A 1 88 ? -8.680 0.207 2.119 1.00 98.69 88 TYR A N 1
ATOM 654 C CA . TYR A 1 88 ? -10.031 -0.144 2.547 1.00 98.69 88 TYR A CA 1
ATOM 655 C C . TYR A 1 88 ? -11.025 0.993 2.283 1.00 98.69 88 TYR A C 1
ATOM 657 O O . TYR A 1 88 ? -12.122 0.726 1.792 1.00 98.69 88 TYR A O 1
ATOM 665 N N . GLU A 1 89 ? -10.625 2.251 2.478 1.00 98.50 89 GLU A N 1
ATOM 666 C CA . GLU A 1 89 ? -11.439 3.417 2.127 1.00 98.50 89 GLU A CA 1
ATOM 667 C C . GLU A 1 89 ? -11.738 3.472 0.626 1.00 98.50 89 GLU A C 1
ATOM 669 O O . GLU A 1 89 ? -12.899 3.583 0.232 1.00 98.50 89 GLU A O 1
ATOM 674 N N . ARG A 1 90 ? -10.717 3.308 -0.227 1.00 97.94 90 ARG A N 1
ATOM 675 C CA . ARG A 1 90 ? -10.888 3.278 -1.690 1.00 97.94 90 ARG A CA 1
ATOM 676 C C . ARG A 1 90 ? -11.717 2.086 -2.163 1.00 97.94 90 ARG A C 1
ATOM 678 O O . ARG A 1 90 ? -12.362 2.183 -3.204 1.00 97.94 90 ARG A O 1
ATOM 685 N N . SER A 1 91 ? -11.723 0.989 -1.406 1.00 97.94 91 SER A N 1
ATOM 686 C CA . SER A 1 91 ? -12.566 -0.186 -1.662 1.00 97.94 91 SER A CA 1
ATOM 687 C C . SER A 1 91 ? -14.014 -0.044 -1.166 1.00 97.94 91 SER A C 1
ATOM 689 O O . SER A 1 91 ? -14.843 -0.896 -1.479 1.00 97.94 91 SER A O 1
ATOM 691 N N . GLY A 1 92 ? -14.330 1.026 -0.425 1.00 98.00 92 GLY A N 1
ATOM 692 C CA . GLY A 1 92 ? -15.672 1.325 0.086 1.00 98.00 92 GLY A CA 1
ATOM 693 C C . GLY A 1 92 ? -15.958 0.853 1.517 1.00 98.00 92 GLY A C 1
ATOM 694 O O . GLY A 1 92 ? -17.079 1.020 1.994 1.00 98.00 92 GLY A O 1
ATOM 695 N N . ASP A 1 93 ? -14.974 0.307 2.231 1.00 98.19 93 ASP A N 1
ATOM 696 C CA . ASP A 1 93 ? -15.116 -0.147 3.619 1.00 98.19 93 ASP A CA 1
ATOM 697 C C . ASP A 1 93 ? -14.548 0.900 4.592 1.00 98.19 93 ASP A C 1
ATOM 699 O O . ASP A 1 93 ? -13.465 0.773 5.173 1.00 98.19 93 ASP A O 1
ATOM 703 N N . ALA A 1 94 ? -15.305 1.988 4.744 1.00 97.31 94 ALA A N 1
ATOM 704 C CA . ALA A 1 94 ? -14.925 3.118 5.588 1.00 97.31 94 ALA A CA 1
ATOM 705 C C . ALA A 1 94 ? -14.817 2.749 7.080 1.00 97.31 94 ALA A C 1
ATOM 707 O O . ALA A 1 94 ? -14.032 3.355 7.812 1.00 97.31 94 ALA A O 1
ATOM 708 N N . ALA A 1 95 ? -15.582 1.751 7.538 1.00 98.31 95 ALA A N 1
ATOM 709 C CA . ALA A 1 95 ? -15.521 1.283 8.918 1.00 98.31 95 ALA A CA 1
ATOM 710 C C . ALA A 1 95 ? -14.155 0.650 9.205 1.00 98.31 95 ALA A C 1
ATOM 712 O O . ALA A 1 95 ? -13.468 1.059 10.145 1.00 98.31 95 ALA A O 1
ATOM 713 N N . LYS A 1 96 ? -13.715 -0.275 8.340 1.00 98.25 96 LYS A N 1
ATOM 714 C CA . LYS A 1 96 ? -12.401 -0.901 8.481 1.00 98.25 96 LYS A CA 1
ATOM 715 C C . LYS A 1 96 ? -11.265 0.102 8.325 1.00 98.25 96 LYS A C 1
ATOM 717 O O . LYS A 1 96 ? -10.304 0.055 9.094 1.00 98.25 96 LYS A O 1
ATOM 722 N N . ALA A 1 97 ? -11.396 1.042 7.390 1.00 98.62 97 ALA A N 1
ATOM 723 C CA . ALA A 1 97 ? -10.4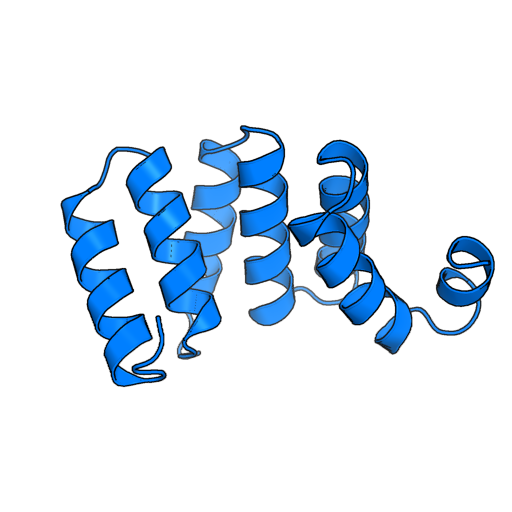37 2.130 7.239 1.00 98.62 97 ALA A CA 1
ATOM 724 C C . ALA A 1 97 ? -10.280 2.941 8.538 1.00 98.62 97 ALA A C 1
ATOM 726 O O . ALA A 1 97 ? -9.160 3.219 8.966 1.00 98.62 97 ALA A O 1
ATOM 727 N N . GLY A 1 98 ? -11.388 3.259 9.216 1.00 98.38 98 GLY A N 1
ATOM 728 C CA . GLY A 1 98 ? -11.377 3.947 10.507 1.00 98.38 98 GLY A CA 1
ATOM 729 C C . GLY A 1 98 ? -10.616 3.184 11.595 1.00 98.38 98 GLY A C 1
ATOM 730 O O . GLY A 1 98 ? -9.773 3.768 12.276 1.00 98.38 98 GLY A O 1
ATOM 731 N N . GLU A 1 99 ? -10.856 1.877 11.734 1.00 98.56 99 GLU A N 1
ATOM 732 C CA . GLU A 1 99 ? -10.129 1.023 12.688 1.00 98.56 99 GLU A CA 1
ATOM 733 C C . GLU A 1 99 ? -8.621 0.997 12.418 1.00 98.56 99 GLU A C 1
ATOM 735 O O . GLU A 1 99 ? -7.810 1.024 13.346 1.00 98.56 99 GLU A O 1
ATOM 740 N N . LEU A 1 100 ? -8.238 0.916 11.144 1.00 98.50 100 LEU A N 1
ATOM 741 C CA . LEU A 1 100 ? -6.841 0.857 10.725 1.00 98.50 100 LEU A CA 1
ATOM 742 C C . LEU A 1 100 ? -6.130 2.193 10.976 1.00 98.50 100 LEU A C 1
ATOM 744 O O . LEU A 1 100 ? -5.026 2.194 11.512 1.00 98.50 100 LEU A O 1
ATOM 748 N N . ARG A 1 101 ? -6.789 3.335 10.734 1.00 98.25 101 ARG A N 1
ATOM 749 C CA . ARG A 1 101 ? -6.241 4.660 11.090 1.00 98.25 101 ARG A CA 1
ATOM 750 C C . ARG A 1 101 ? -5.976 4.793 12.582 1.00 98.25 101 ARG A C 1
ATOM 752 O O . ARG A 1 101 ? -4.945 5.330 12.968 1.00 98.25 101 ARG A O 1
ATOM 759 N N . GLN A 1 102 ? -6.872 4.284 13.426 1.00 98.25 102 GLN A N 1
ATOM 760 C CA . GLN A 1 102 ? -6.646 4.298 14.874 1.00 98.25 102 GLN A CA 1
ATOM 761 C C . GLN A 1 102 ? -5.455 3.421 15.278 1.00 98.25 102 GLN A C 1
ATOM 763 O O . GLN A 1 102 ? -4.678 3.805 16.147 1.00 98.25 102 GLN A O 1
ATOM 768 N N . GLN A 1 103 ? -5.269 2.273 14.623 1.00 97.50 103 GLN A N 1
ATOM 769 C CA . GLN A 1 103 ? -4.101 1.422 14.858 1.00 97.50 103 GLN A CA 1
ATOM 770 C C . GLN A 1 103 ? -2.794 2.075 14.390 1.00 97.50 103 GLN A C 1
ATOM 772 O O . GLN A 1 103 ? -1.791 1.960 15.090 1.00 97.50 103 GLN A O 1
ATOM 777 N N . ALA A 1 104 ? -2.801 2.790 13.260 1.00 95.31 104 ALA A N 1
ATOM 778 C CA . ALA A 1 104 ? -1.649 3.571 12.809 1.00 95.31 104 ALA A CA 1
ATOM 779 C C . ALA A 1 104 ? -1.284 4.653 13.841 1.00 95.31 104 ALA A C 1
ATOM 781 O O . ALA A 1 104 ? -0.148 4.685 14.309 1.00 95.31 104 ALA A O 1
ATOM 782 N N . LYS A 1 105 ? -2.277 5.433 14.291 1.00 95.06 105 LYS A N 1
ATOM 783 C CA . LYS A 1 105 ? -2.139 6.492 15.310 1.00 95.06 105 LYS A CA 1
ATOM 784 C C . LYS A 1 105 ? -1.640 6.004 16.664 1.00 95.06 105 LYS A C 1
ATOM 786 O O . LYS A 1 105 ? -0.942 6.722 17.372 1.00 95.06 105 LYS A O 1
ATOM 791 N N . ALA A 1 106 ? -2.010 4.783 17.042 1.00 97.06 106 ALA A N 1
ATOM 792 C CA . ALA A 1 106 ? -1.536 4.171 18.277 1.00 97.06 106 ALA A CA 1
ATOM 793 C C . ALA A 1 106 ? -0.032 3.834 18.238 1.00 97.06 106 ALA A C 1
ATOM 795 O O . ALA A 1 106 ? 0.582 3.722 19.298 1.00 97.06 106 ALA A O 1
ATOM 796 N N . ILE A 1 107 ? 0.549 3.659 17.044 1.00 92.69 107 ILE A N 1
ATOM 797 C CA . ILE A 1 107 ? 1.983 3.400 16.844 1.00 92.69 107 ILE A CA 1
ATOM 798 C C . ILE A 1 107 ? 2.734 4.711 16.581 1.00 92.69 107 ILE A C 1
ATOM 800 O O . ILE A 1 107 ? 3.771 4.947 17.196 1.00 92.69 107 ILE A O 1
ATOM 804 N N . ASP A 1 108 ? 2.203 5.559 15.700 1.00 90.00 108 ASP A N 1
ATOM 805 C CA . ASP A 1 108 ? 2.731 6.885 15.383 1.00 90.00 108 ASP A CA 1
ATOM 806 C C . ASP A 1 108 ? 1.603 7.919 15.451 1.00 90.00 108 ASP A C 1
ATOM 808 O O . ASP A 1 108 ? 0.736 7.984 14.581 1.00 90.00 108 ASP A O 1
ATOM 812 N N . ALA A 1 109 ? 1.624 8.738 16.502 1.00 89.38 109 ALA A N 1
ATOM 813 C CA . ALA A 1 109 ? 0.581 9.717 16.784 1.00 89.38 109 ALA A CA 1
ATOM 814 C C . ALA A 1 109 ? 0.564 10.925 15.824 1.00 89.38 109 ALA A C 1
ATOM 816 O O . ALA A 1 109 ? -0.300 11.789 15.980 1.00 89.38 109 ALA A O 1
ATOM 817 N N . SER A 1 110 ? 1.521 11.031 14.893 1.00 86.31 110 SER A N 1
ATOM 818 C CA . SER A 1 110 ? 1.573 12.114 13.900 1.00 86.31 110 SER A CA 1
ATOM 819 C C . SER A 1 110 ? 0.727 11.861 12.643 1.00 86.31 110 SER A C 1
ATOM 821 O O . SER A 1 110 ? 0.458 12.811 11.903 1.00 86.31 110 SER A O 1
ATOM 823 N N . LEU A 1 111 ? 0.289 10.613 12.430 1.00 73.44 111 LEU A N 1
ATOM 824 C CA . LEU A 1 111 ? -0.680 10.194 11.402 1.00 73.44 111 LEU A CA 1
ATOM 825 C C . LEU A 1 111 ? -2.126 10.506 11.829 1.00 73.44 111 LEU A C 1
ATOM 827 O O . LEU A 1 111 ? -3.061 10.440 10.994 1.00 73.44 111 LEU A O 1
#

Foldseek 3Di:
DLVVVCVVCVVPSLVVVLVCCLVPNQLVVNLVSLVVVCVVPVALVSLLSNLSSCVSVVVLVVSQVSLVVSVPDPDAALSSLQSNLVSCVSVPNNVSSVVSNVSSCVRPVVD

Radius of gyration: 13.94 Å; chains: 1; bounding box: 40×24×32 Å

Secondary structure (DSSP, 8-state):
-HHHHHTT-HHHHHHHHHHHHHHHS-HHHHHHHHHHHHHH--SHHHHHHHHHHHHHTT-HHHHHHHHHHHHTSS---HHHHHHHHHHHHHTT-HHHHHHHHHHHHHH-TT-

pLDDT: mean 88.41, std 16.36, range [43.22, 98.69]